Protein AF-A0A969WXJ8-F1 (afdb_monomer_lite)

Sequence (124 aa):
MSLCIISQIINKLLNKIIESKEKPIIMDNKKQEQLNAFRNHDLDQALTTNQGLKMSEDEFSLKAGDRGPTLMEDFHFREKITHFDHERIPERVVHARGSGAHGEFQVYKPMAEFTKAKFLQDPA

Radius of gyration: 25.54 Å; chains: 1; bounding box: 70×28×65 Å

Secondary structure (DSSP, 8-state):
-HHHHHHHHHHHHHHHHHHHHS-------HHHHHHHTT----TTPPPB-TT-PBPS-SSS--BSSTTSPBPTT-HHHHHHHHHHHT---PPPSS--S----------SS--TTT---GGGS---

Foldseek 3Di:
DPPVVVVVVVVVVVVVVVVVVPDDPPPDDPVVVVCVVVDDDCPPHADAQPVRHGDPDDPDADAPDPPHDGDPVRPRVVRVVVCVVPVDDDADPPCSDDDDDDDDDAAPAAPVVPDPPPRRGDRD

Structure (mmCIF, N/CA/C/O backbone):
data_AF-A0A969WXJ8-F1
#
_entry.id   AF-A0A969WXJ8-F1
#
loop_
_atom_site.group_PDB
_atom_site.id
_atom_site.type_symbol
_atom_site.label_atom_id
_atom_site.label_alt_id
_atom_site.label_comp_id
_atom_site.label_asym_id
_atom_site.label_entity_id
_atom_site.label_seq_id
_atom_site.pdbx_PDB_ins_code
_atom_site.Cartn_x
_atom_site.Cartn_y
_atom_site.Cartn_z
_atom_site.occupancy
_atom_site.B_iso_or_equiv
_atom_site.auth_seq_id
_atom_site.auth_comp_id
_atom_site.auth_asym_id
_atom_site.auth_atom_id
_atom_site.pdbx_PDB_model_num
ATOM 1 N N . MET A 1 1 ? 47.403 13.529 14.151 1.00 52.91 1 MET A N 1
ATOM 2 C CA . MET A 1 1 ? 46.395 12.702 14.858 1.00 52.91 1 MET A CA 1
ATOM 3 C C . MET A 1 1 ? 45.109 13.446 15.260 1.00 52.91 1 MET A C 1
ATOM 5 O O . MET A 1 1 ? 44.142 12.771 15.568 1.00 52.91 1 MET A O 1
ATOM 9 N N . SER A 1 2 ? 45.029 14.788 15.209 1.00 56.28 2 SER A N 1
ATOM 10 C CA . SER A 1 2 ? 43.856 15.532 15.729 1.00 56.28 2 SER A CA 1
ATOM 11 C C . SER A 1 2 ? 42.653 15.651 14.762 1.00 56.28 2 SER A C 1
ATOM 13 O O . SER A 1 2 ? 41.506 15.686 15.191 1.00 56.28 2 SER A O 1
ATOM 15 N N . LEU A 1 3 ? 42.879 15.648 13.442 1.00 53.81 3 LEU A N 1
ATOM 16 C CA . LEU A 1 3 ? 41.822 15.916 12.444 1.00 53.81 3 LEU A CA 1
ATOM 17 C C . LEU A 1 3 ? 40.865 14.733 12.184 1.00 53.81 3 LEU A C 1
ATOM 19 O O . LEU A 1 3 ? 39.692 14.946 11.889 1.00 53.81 3 LEU A O 1
ATOM 23 N N . CYS A 1 4 ? 41.329 13.488 12.338 1.00 57.88 4 CYS A N 1
ATOM 24 C CA . CYS A 1 4 ? 40.511 12.293 12.075 1.00 57.88 4 CYS A CA 1
ATOM 25 C C . CYS A 1 4 ? 39.422 12.094 13.145 1.00 57.88 4 CYS A C 1
ATOM 27 O O . CYS A 1 4 ? 38.293 11.726 12.837 1.00 57.88 4 CYS A O 1
ATOM 29 N N . ILE A 1 5 ? 39.750 12.418 14.400 1.00 71.62 5 ILE A N 1
ATOM 30 C CA . ILE A 1 5 ? 38.828 12.322 15.538 1.00 71.62 5 ILE A CA 1
ATOM 31 C C . ILE A 1 5 ? 37.700 13.353 15.391 1.00 71.62 5 ILE A C 1
ATOM 33 O O . ILE A 1 5 ? 36.534 13.025 15.588 1.00 71.62 5 ILE A O 1
ATOM 37 N N . ILE A 1 6 ? 38.029 14.581 14.973 1.00 73.12 6 ILE A N 1
ATOM 38 C CA . ILE A 1 6 ? 37.039 15.641 14.732 1.00 73.12 6 ILE A CA 1
ATOM 39 C C . ILE A 1 6 ? 36.099 15.251 13.579 1.00 73.12 6 ILE A C 1
ATOM 41 O O . ILE A 1 6 ? 34.886 15.377 13.719 1.00 73.12 6 ILE A O 1
ATOM 45 N N . SER A 1 7 ? 36.628 14.697 12.481 1.00 68.25 7 SER A N 1
ATOM 46 C CA . SER A 1 7 ? 35.813 14.200 11.360 1.00 68.25 7 SER A CA 1
ATOM 47 C C . SER A 1 7 ? 34.883 13.046 11.765 1.00 68.25 7 SER A C 1
ATOM 49 O O . SER A 1 7 ? 33.701 13.063 11.422 1.00 68.25 7 SER A O 1
ATOM 51 N N . GLN A 1 8 ? 35.367 12.084 12.559 1.00 70.81 8 GLN A N 1
ATOM 52 C CA . GLN A 1 8 ? 34.544 10.981 13.072 1.00 70.81 8 GLN A CA 1
ATOM 53 C C . GLN A 1 8 ? 33.429 11.469 14.004 1.00 70.81 8 GLN A C 1
ATOM 55 O O . GLN A 1 8 ? 32.309 10.967 13.928 1.00 70.81 8 GLN A O 1
ATOM 60 N N . ILE A 1 9 ? 33.707 12.456 14.860 1.00 78.06 9 ILE A N 1
ATOM 61 C CA . ILE A 1 9 ? 32.704 13.047 15.757 1.00 78.06 9 ILE A CA 1
ATOM 62 C C . ILE A 1 9 ? 31.645 13.812 14.956 1.00 78.06 9 ILE A C 1
ATOM 64 O O . ILE A 1 9 ? 30.457 13.653 15.231 1.00 78.06 9 ILE A O 1
ATOM 68 N N . ILE A 1 10 ? 32.051 14.585 13.944 1.00 77.44 10 ILE A N 1
ATOM 69 C CA . ILE A 1 10 ? 31.132 15.327 13.069 1.00 77.44 10 ILE A CA 1
ATOM 70 C C . ILE A 1 10 ? 30.228 14.365 12.290 1.00 77.44 10 ILE A C 1
ATOM 72 O O . ILE A 1 10 ? 29.013 14.538 12.313 1.00 77.44 10 ILE A O 1
ATOM 76 N N . ASN A 1 11 ? 30.783 13.306 11.691 1.00 70.31 11 ASN A N 1
ATOM 77 C CA . ASN A 1 11 ? 29.993 12.294 10.980 1.00 70.31 11 ASN A CA 1
ATOM 78 C C . ASN A 1 11 ? 29.041 11.541 11.920 1.00 70.31 11 ASN A C 1
ATOM 80 O O . ASN A 1 11 ? 27.887 11.298 11.579 1.00 70.31 11 ASN A O 1
ATOM 84 N N . LYS A 1 12 ? 29.484 11.223 13.143 1.00 74.56 12 LYS A N 1
ATOM 85 C CA . LYS A 1 12 ? 28.643 10.559 14.148 1.00 74.56 12 LYS A CA 1
ATOM 86 C C . LYS A 1 12 ? 27.509 11.462 14.645 1.00 74.56 12 LYS A C 1
ATOM 88 O O . LYS A 1 12 ? 26.415 10.970 14.908 1.00 74.56 12 LYS A O 1
ATOM 93 N N . LEU A 1 13 ? 27.751 12.770 14.758 1.00 74.25 13 LEU A N 1
ATOM 94 C CA . LEU A 1 13 ? 26.726 13.765 15.089 1.00 74.25 13 LEU A CA 1
ATOM 95 C C . LEU A 1 13 ? 25.741 13.969 13.933 1.00 74.25 13 LEU A C 1
ATOM 97 O O . LEU A 1 13 ? 24.540 13.992 14.179 1.00 74.25 13 LEU A O 1
ATOM 101 N N . LEU A 1 14 ? 26.227 14.053 12.692 1.00 70.56 14 LEU A N 1
ATOM 102 C CA . LEU A 1 14 ? 25.393 14.149 11.490 1.00 70.56 14 LEU A CA 1
ATOM 103 C C . LEU A 1 14 ? 24.463 12.939 11.352 1.00 70.56 14 LEU A C 1
ATOM 105 O O . LEU A 1 14 ? 23.257 13.127 11.218 1.00 70.56 14 LEU A O 1
ATOM 109 N N . ASN A 1 15 ? 24.986 11.719 11.503 1.00 66.44 15 ASN A N 1
ATOM 110 C CA . ASN A 1 15 ? 24.174 10.498 11.434 1.00 66.44 15 ASN A CA 1
ATOM 111 C C . ASN A 1 15 ? 23.122 10.437 12.551 1.00 66.44 15 ASN A C 1
ATOM 113 O O . ASN A 1 15 ? 21.976 10.077 12.304 1.00 66.44 15 ASN A O 1
ATOM 117 N N . LYS A 1 16 ? 23.472 10.871 13.769 1.00 68.12 16 LYS A N 1
ATOM 118 C CA . LYS A 1 16 ? 22.532 10.916 14.899 1.00 68.12 16 LYS A CA 1
ATOM 119 C C . LYS A 1 16 ? 21.417 11.953 14.702 1.00 68.12 16 LYS A C 1
ATOM 121 O O . LYS A 1 16 ? 20.296 11.747 15.163 1.00 68.12 16 LYS A O 1
ATOM 126 N N . ILE A 1 17 ? 21.714 13.065 14.024 1.00 62.06 17 ILE A N 1
ATOM 127 C CA . ILE A 1 17 ? 20.718 14.080 13.650 1.00 62.06 17 ILE A CA 1
ATOM 128 C C . ILE A 1 17 ? 19.773 13.526 12.574 1.00 62.06 17 ILE A C 1
ATOM 130 O O . ILE A 1 17 ? 18.563 13.723 12.690 1.00 62.06 17 ILE A O 1
ATOM 134 N N . ILE A 1 18 ? 20.297 12.797 11.583 1.00 59.59 18 ILE A N 1
ATOM 135 C CA . ILE A 1 18 ? 19.496 12.134 10.539 1.00 59.59 18 ILE A CA 1
ATOM 136 C C . ILE A 1 18 ? 18.544 11.098 11.166 1.00 59.59 18 ILE A C 1
ATOM 138 O O . ILE A 1 18 ? 17.335 11.208 10.976 1.00 59.59 18 ILE A O 1
ATOM 142 N N . GLU A 1 19 ? 19.037 10.211 12.041 1.00 56.88 19 GLU A N 1
ATOM 143 C CA . GLU A 1 19 ? 18.209 9.221 12.763 1.00 56.88 19 GLU A CA 1
ATOM 144 C C . GLU A 1 19 ? 17.090 9.848 13.617 1.00 56.88 19 GLU A C 1
ATOM 146 O O . GLU A 1 19 ? 16.055 9.227 13.859 1.00 56.88 19 GLU A O 1
ATOM 151 N N . SER A 1 20 ? 17.286 11.075 14.112 1.00 51.09 20 SER A N 1
ATOM 152 C CA . SER A 1 20 ? 16.296 11.754 14.961 1.00 51.09 20 SER A CA 1
ATOM 153 C C . SER A 1 20 ? 15.164 12.438 14.190 1.00 51.09 20 SER A C 1
ATOM 155 O O . SER A 1 20 ? 14.106 12.671 14.773 1.00 51.09 20 SER A O 1
ATOM 157 N N . LYS A 1 21 ? 15.359 12.751 12.901 1.00 50.16 21 LYS A N 1
ATOM 158 C CA . LYS A 1 21 ? 14.346 13.425 12.069 1.00 50.16 21 LYS A CA 1
ATOM 159 C C . LYS A 1 21 ? 13.340 12.466 11.426 1.00 50.16 21 LYS A C 1
ATOM 161 O O . LYS A 1 21 ? 12.279 12.919 11.013 1.00 50.16 21 LYS A O 1
ATOM 166 N N . GLU A 1 22 ? 13.639 11.169 11.396 1.00 51.38 22 GLU A N 1
ATOM 167 C CA . GLU A 1 22 ? 12.819 10.139 10.743 1.00 51.38 22 GLU A CA 1
ATOM 168 C C . GLU A 1 22 ? 12.188 9.129 11.703 1.00 51.38 22 GLU A C 1
ATOM 170 O O . GLU A 1 22 ? 11.724 8.086 11.260 1.00 51.38 22 GLU A O 1
ATOM 175 N N . LYS A 1 23 ? 12.127 9.383 13.015 1.00 41.41 23 LYS A N 1
ATOM 176 C CA . LYS A 1 23 ? 11.292 8.536 13.879 1.00 41.41 23 LYS A CA 1
ATOM 177 C C . LYS A 1 23 ? 9.831 8.950 13.711 1.00 41.41 23 LYS A C 1
ATOM 179 O O .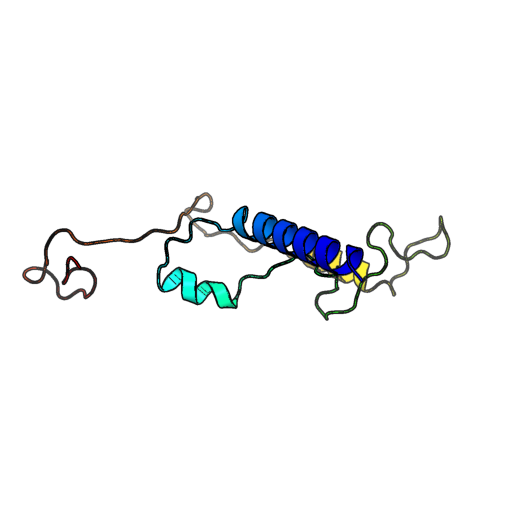 LYS A 1 23 ? 9.445 9.966 14.297 1.00 41.41 23 LYS A O 1
ATOM 184 N N . PRO A 1 24 ? 8.995 8.211 12.948 1.00 46.34 24 PRO A N 1
ATOM 185 C CA . PRO A 1 24 ? 7.563 8.423 13.031 1.00 46.34 24 PRO A CA 1
ATOM 186 C C . PRO A 1 24 ? 7.139 8.212 14.484 1.00 46.34 24 PRO A C 1
ATOM 188 O O . PRO A 1 24 ? 7.716 7.396 15.205 1.00 46.34 24 PRO A O 1
ATOM 191 N N . ILE A 1 25 ? 6.132 8.960 14.921 1.00 47.94 25 ILE A N 1
ATOM 192 C CA . ILE A 1 25 ? 5.469 8.737 16.204 1.00 47.94 25 ILE A CA 1
ATOM 193 C C . ILE A 1 25 ? 4.748 7.390 16.073 1.00 47.94 25 ILE A C 1
ATOM 195 O O . ILE A 1 25 ? 3.605 7.324 15.627 1.00 47.94 25 ILE A O 1
ATOM 199 N N . ILE A 1 26 ? 5.449 6.292 16.352 1.00 57.72 26 ILE A N 1
ATOM 200 C CA . ILE A 1 26 ? 4.847 4.965 16.393 1.00 57.72 26 ILE A CA 1
ATOM 201 C C . ILE A 1 26 ? 4.065 4.927 17.702 1.00 57.72 26 ILE A C 1
ATOM 203 O O . ILE A 1 26 ? 4.640 4.892 18.786 1.00 57.72 26 ILE A O 1
ATOM 207 N N . MET A 1 27 ? 2.739 5.003 17.608 1.00 55.56 27 MET A N 1
ATOM 208 C CA . MET A 1 27 ? 1.888 4.477 18.669 1.00 55.56 27 MET A CA 1
ATOM 209 C C . MET A 1 27 ? 2.155 2.969 18.714 1.00 55.56 27 MET A C 1
ATOM 211 O O . MET A 1 27 ? 1.719 2.234 17.824 1.00 55.56 27 MET A O 1
ATOM 215 N N . ASP A 1 28 ? 2.964 2.542 19.684 1.00 69.62 28 ASP A N 1
ATOM 216 C CA . ASP A 1 28 ? 3.378 1.151 19.854 1.00 69.62 28 ASP A CA 1
ATOM 217 C C . ASP A 1 28 ? 2.176 0.299 20.280 1.00 69.62 28 ASP A C 1
ATOM 219 O O . ASP A 1 28 ? 1.849 0.161 21.455 1.00 69.62 28 ASP A O 1
ATOM 223 N N . ASN A 1 29 ? 1.503 -0.267 19.281 1.00 80.88 29 ASN A N 1
ATOM 224 C CA . ASN A 1 29 ? 0.497 -1.309 19.441 1.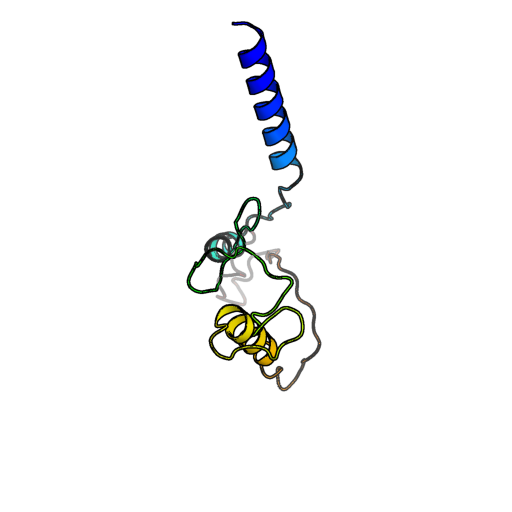00 80.88 29 ASN A CA 1
ATOM 225 C C . ASN A 1 29 ? 1.122 -2.656 19.050 1.00 80.88 29 ASN A C 1
ATOM 227 O O . ASN A 1 29 ? 1.849 -2.734 18.056 1.00 80.88 29 ASN A O 1
ATOM 231 N N . LYS A 1 30 ? 0.727 -3.749 19.713 1.00 86.94 30 LYS A N 1
ATOM 232 C CA . LYS A 1 30 ? 1.059 -5.140 19.333 1.00 86.94 30 LYS A CA 1
ATOM 233 C C . LYS A 1 30 ? 0.856 -5.421 17.842 1.00 86.94 30 LYS A C 1
ATOM 235 O O . LYS A 1 30 ? 1.589 -6.205 17.240 1.00 86.94 30 LYS A O 1
ATOM 240 N N . LYS A 1 31 ? -0.143 -4.786 17.212 1.00 88.31 31 LYS A N 1
ATOM 241 C CA . LYS A 1 31 ? -0.355 -4.935 15.765 1.00 88.31 31 LYS A CA 1
ATOM 242 C C . LYS A 1 31 ? 0.733 -4.252 14.929 1.00 88.31 31 LYS A C 1
ATOM 244 O O . LYS A 1 31 ? 1.109 -4.798 13.895 1.00 88.31 31 LYS A O 1
ATOM 249 N N . GLN A 1 32 ? 1.218 -3.086 15.350 1.00 87.94 32 GLN A N 1
ATOM 250 C CA . GLN A 1 32 ? 2.308 -2.387 14.665 1.00 87.94 32 GLN A CA 1
ATOM 251 C C . GLN A 1 32 ? 3.620 -3.163 14.799 1.00 87.94 32 GLN A C 1
ATOM 253 O O . GLN A 1 32 ? 4.314 -3.342 13.803 1.00 87.94 32 GLN A O 1
ATOM 258 N N . GLU A 1 33 ? 3.894 -3.728 15.978 1.00 87.56 33 GLU A N 1
ATOM 259 C CA . GLU A 1 33 ? 5.044 -4.615 16.199 1.00 87.56 33 GLU A CA 1
ATOM 260 C C . GLU A 1 33 ? 5.040 -5.811 15.240 1.00 87.56 33 GLU A C 1
ATOM 262 O O . GLU A 1 33 ? 6.053 -6.109 14.611 1.00 87.56 33 GLU A O 1
ATOM 267 N N . GLN A 1 34 ? 3.882 -6.454 15.052 1.00 89.88 34 GLN A N 1
ATOM 268 C CA . GLN A 1 34 ? 3.744 -7.557 14.098 1.00 89.88 34 GLN A CA 1
ATOM 269 C C . GLN A 1 34 ? 4.065 -7.130 12.654 1.00 89.88 34 GLN A C 1
ATOM 271 O O . GLN A 1 34 ? 4.611 -7.917 11.882 1.00 89.88 34 GLN A O 1
ATOM 276 N N . LEU A 1 35 ? 3.703 -5.905 12.266 1.00 89.12 35 LEU A N 1
ATOM 277 C CA . LEU A 1 35 ? 3.916 -5.400 10.908 1.00 89.12 35 LEU A CA 1
ATOM 278 C C . LEU A 1 35 ? 5.376 -5.038 10.634 1.00 89.12 35 LEU A C 1
ATOM 280 O O . LEU A 1 35 ? 5.780 -5.057 9.474 1.00 89.12 35 LEU A O 1
ATOM 284 N N . ASN A 1 36 ? 6.170 -4.751 11.669 1.00 87.88 36 ASN A N 1
ATOM 285 C CA . ASN A 1 36 ? 7.574 -4.370 11.508 1.00 87.88 36 ASN A CA 1
ATOM 286 C C . ASN A 1 36 ? 8.399 -5.439 10.774 1.00 87.88 36 ASN A C 1
ATOM 288 O O . ASN A 1 36 ? 9.314 -5.085 10.043 1.00 87.88 36 ASN A O 1
ATOM 292 N N . ALA A 1 37 ? 8.035 -6.722 10.884 1.00 89.62 37 ALA A N 1
ATOM 293 C CA . ALA A 1 37 ? 8.698 -7.811 10.160 1.00 89.62 37 ALA A CA 1
ATOM 294 C C . ALA A 1 37 ? 8.537 -7.746 8.626 1.00 89.62 37 ALA A C 1
ATOM 296 O O . ALA A 1 37 ? 9.286 -8.401 7.910 1.00 89.62 37 ALA A O 1
ATOM 297 N N . PHE A 1 38 ? 7.562 -6.982 8.125 1.00 91.38 38 PHE A N 1
ATOM 298 C CA . PHE A 1 38 ? 7.245 -6.860 6.697 1.00 91.38 38 PHE A CA 1
ATOM 299 C C . PHE A 1 38 ? 7.507 -5.453 6.147 1.00 91.38 38 PHE A C 1
ATOM 301 O O . PHE A 1 38 ? 7.157 -5.163 5.004 1.00 91.38 38 PHE A O 1
ATOM 308 N N . ARG A 1 39 ? 8.068 -4.554 6.962 1.00 88.44 39 ARG A N 1
ATOM 309 C CA . ARG A 1 39 ? 8.455 -3.217 6.513 1.00 88.44 39 ARG A CA 1
ATOM 310 C C . ARG A 1 39 ? 9.825 -3.299 5.854 1.00 88.44 39 ARG A C 1
ATOM 312 O O . ARG A 1 39 ? 10.777 -3.762 6.473 1.00 88.44 39 ARG A O 1
ATOM 319 N N . ASN A 1 40 ? 9.912 -2.811 4.623 1.00 88.00 40 ASN A N 1
ATOM 320 C CA . ASN A 1 40 ? 11.182 -2.632 3.931 1.00 88.00 40 ASN A CA 1
ATOM 321 C C . ASN A 1 40 ? 11.691 -1.205 4.172 1.00 88.00 40 ASN A C 1
ATOM 323 O O . ASN A 1 40 ? 10.900 -0.262 4.237 1.00 88.00 40 ASN A O 1
ATOM 327 N N . HIS A 1 41 ? 13.004 -1.066 4.347 1.00 86.25 41 HIS A N 1
ATOM 328 C CA . HIS A 1 41 ? 13.687 0.212 4.514 1.00 86.25 41 HIS A CA 1
ATO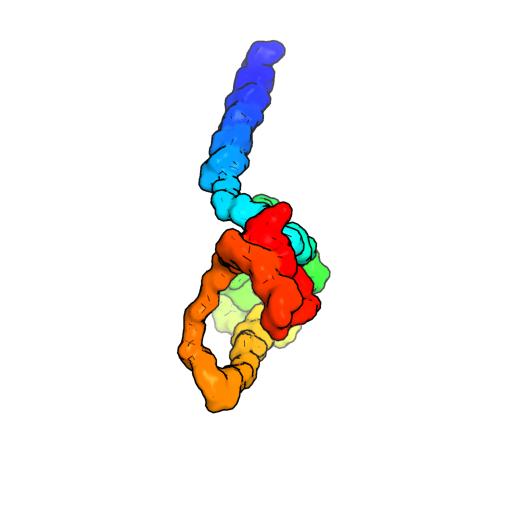M 329 C C . HIS A 1 41 ? 14.658 0.401 3.351 1.00 86.25 41 HIS A C 1
ATOM 331 O O . HIS A 1 41 ? 15.633 -0.338 3.241 1.00 86.25 41 HIS A O 1
ATOM 337 N N . ASP A 1 42 ? 14.396 1.401 2.514 1.00 87.00 42 ASP A N 1
ATOM 338 C CA . ASP A 1 42 ? 15.117 1.577 1.246 1.00 87.00 42 ASP A CA 1
ATOM 339 C C . ASP A 1 42 ? 16.288 2.572 1.344 1.00 87.00 42 ASP A C 1
ATOM 341 O O . ASP A 1 42 ? 17.036 2.764 0.386 1.00 87.00 42 ASP A O 1
ATOM 345 N N . LEU A 1 43 ? 16.479 3.205 2.507 1.00 87.44 43 LEU A N 1
ATOM 346 C CA . LEU A 1 43 ? 17.577 4.145 2.743 1.00 87.44 43 LEU A CA 1
ATOM 347 C C . LEU A 1 43 ? 18.930 3.430 2.622 1.00 87.44 43 LEU A C 1
ATOM 349 O O . LEU A 1 43 ? 19.149 2.373 3.218 1.00 87.44 43 LEU A O 1
ATOM 353 N N . ASP A 1 44 ? 19.826 4.018 1.829 1.00 86.88 44 ASP A N 1
ATOM 354 C CA . ASP A 1 44 ? 21.162 3.496 1.510 1.00 86.88 44 ASP A CA 1
ATOM 355 C C . ASP A 1 44 ? 21.181 2.086 0.878 1.00 86.88 44 ASP A C 1
ATOM 357 O O . ASP A 1 44 ? 22.221 1.419 0.861 1.00 86.88 44 ASP A O 1
ATOM 361 N N . GLN A 1 45 ? 20.054 1.622 0.325 1.00 87.75 45 GLN A N 1
ATOM 362 C CA . GLN A 1 45 ? 19.985 0.363 -0.416 1.00 87.75 45 GLN A CA 1
ATOM 363 C C . GLN A 1 45 ? 20.238 0.575 -1.912 1.00 87.75 45 GLN A C 1
ATOM 365 O O . GLN A 1 45 ? 19.853 1.580 -2.507 1.00 87.75 45 GLN A O 1
ATOM 370 N N . ALA A 1 46 ? 20.897 -0.401 -2.539 1.00 88.75 46 ALA A N 1
ATOM 371 C CA . ALA A 1 46 ? 21.074 -0.408 -3.986 1.00 88.75 46 ALA A CA 1
ATOM 372 C C . ALA A 1 46 ? 19.768 -0.817 -4.680 1.00 88.75 46 ALA A C 1
ATOM 374 O O . ALA A 1 46 ? 19.072 -1.717 -4.208 1.00 88.75 46 ALA A O 1
ATOM 375 N N . LEU A 1 47 ? 19.484 -0.226 -5.843 1.00 89.94 47 LEU A N 1
ATOM 376 C CA . LEU A 1 47 ? 18.399 -0.697 -6.697 1.00 89.94 47 LEU A CA 1
ATOM 377 C C . LEU A 1 47 ? 18.705 -2.128 -7.160 1.00 89.94 47 LEU A C 1
ATOM 379 O O . LEU A 1 47 ? 19.783 -2.416 -7.693 1.00 89.94 47 LEU A O 1
ATOM 383 N N . THR A 1 48 ? 17.757 -3.031 -6.931 1.00 91.44 48 THR A N 1
ATOM 384 C CA . THR A 1 48 ? 17.877 -4.449 -7.275 1.00 91.44 48 THR A CA 1
ATOM 385 C C . THR A 1 48 ? 16.620 -4.942 -7.985 1.00 91.44 48 THR A C 1
ATOM 387 O O . THR A 1 48 ? 15.552 -4.346 -7.868 1.00 91.44 48 THR A O 1
ATOM 390 N N . THR A 1 49 ? 16.766 -6.028 -8.739 1.00 91.25 49 THR A N 1
ATOM 391 C CA . THR A 1 49 ? 15.642 -6.840 -9.241 1.00 91.25 49 THR A CA 1
ATOM 392 C C . THR A 1 49 ? 14.976 -7.606 -8.095 1.00 91.25 49 THR A C 1
ATOM 394 O O . THR A 1 49 ? 15.560 -7.723 -7.013 1.00 91.25 49 THR A O 1
ATOM 397 N N . ASN A 1 50 ? 13.800 -8.211 -8.311 1.00 90.06 50 ASN A N 1
ATOM 398 C CA . ASN A 1 50 ? 13.138 -8.954 -7.227 1.00 90.06 50 ASN A CA 1
ATOM 399 C C . ASN A 1 50 ? 13.924 -10.209 -6.804 1.00 90.06 50 ASN A C 1
ATOM 401 O O . ASN A 1 50 ? 13.707 -10.734 -5.713 1.00 90.06 50 ASN A O 1
ATOM 405 N N . GLN A 1 51 ? 14.855 -10.690 -7.635 1.00 91.69 51 GLN A N 1
ATOM 406 C CA . GLN A 1 51 ? 15.773 -11.784 -7.297 1.00 91.69 51 GLN A CA 1
ATOM 407 C C . GLN A 1 51 ? 17.068 -11.291 -6.624 1.00 91.69 51 GLN A C 1
ATOM 409 O O . GLN A 1 51 ? 17.953 -12.096 -6.336 1.00 91.69 51 GLN A O 1
ATOM 414 N N . GLY A 1 52 ? 17.200 -9.986 -6.362 1.00 88.81 52 GLY A N 1
ATOM 415 C CA . GLY A 1 52 ? 18.338 -9.398 -5.654 1.00 88.81 52 GLY A CA 1
ATOM 416 C C . GLY A 1 52 ? 19.563 -9.106 -6.527 1.00 88.81 52 GLY A C 1
ATOM 417 O O . GLY A 1 52 ? 20.642 -8.841 -5.993 1.00 88.81 52 GLY A O 1
ATOM 418 N N . LEU A 1 53 ? 19.441 -9.139 -7.861 1.00 88.88 53 LEU A N 1
ATOM 419 C CA . LEU A 1 53 ? 20.530 -8.714 -8.748 1.00 88.88 53 LEU A CA 1
ATOM 420 C C . LEU A 1 53 ? 20.644 -7.192 -8.719 1.00 88.88 53 LEU A C 1
ATOM 422 O O . LEU A 1 53 ? 19.657 -6.496 -8.951 1.00 88.88 53 LEU A O 1
ATOM 426 N N . LYS A 1 54 ? 21.853 -6.688 -8.458 1.00 88.62 54 LYS A N 1
ATOM 427 C CA . LYS A 1 54 ? 22.152 -5.251 -8.465 1.00 88.62 54 LYS A CA 1
ATOM 428 C C . LYS A 1 54 ? 22.006 -4.671 -9.864 1.00 88.62 54 LYS A C 1
ATOM 430 O O . LYS A 1 54 ? 22.496 -5.250 -10.831 1.00 88.62 54 LYS A O 1
ATOM 435 N N . MET A 1 55 ? 21.383 -3.503 -9.934 1.00 85.25 55 MET A N 1
ATOM 436 C CA . MET A 1 55 ? 21.145 -2.787 -11.178 1.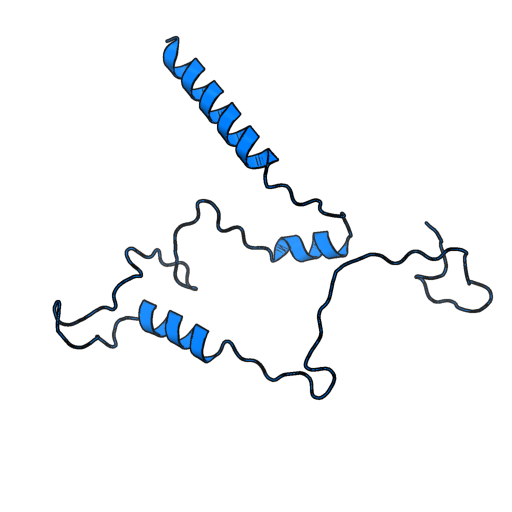00 85.25 55 MET A CA 1
ATOM 437 C C . MET A 1 55 ? 22.196 -1.705 -11.368 1.00 85.25 55 MET A C 1
ATOM 439 O O . MET A 1 55 ? 22.508 -0.960 -10.440 1.00 85.25 55 MET A O 1
ATOM 443 N N . SER A 1 56 ? 22.760 -1.638 -12.571 1.00 83.00 56 SER A N 1
ATOM 444 C CA . SER A 1 56 ? 23.716 -0.590 -12.940 1.00 83.00 56 SER A CA 1
ATOM 445 C C . SER A 1 56 ? 23.018 0.650 -13.495 1.00 83.00 56 SER A C 1
ATOM 447 O O . SER A 1 56 ? 23.466 1.756 -13.221 1.00 83.00 56 SER A O 1
ATOM 449 N N . GLU A 1 57 ? 21.925 0.471 -14.241 1.00 82.88 57 GLU A N 1
ATOM 450 C CA . GLU A 1 57 ? 21.192 1.549 -14.907 1.00 82.88 57 GLU A CA 1
ATOM 451 C C . GLU A 1 57 ? 19.712 1.165 -15.075 1.00 82.88 57 GLU A C 1
ATOM 453 O O . GLU A 1 57 ? 19.408 0.007 -15.359 1.00 82.88 57 GLU A O 1
ATOM 458 N N . ASP A 1 58 ? 18.800 2.120 -14.865 1.00 86.88 58 ASP A N 1
ATOM 459 C CA . ASP A 1 58 ? 17.336 1.915 -14.930 1.00 86.88 58 ASP A CA 1
ATOM 460 C C . ASP A 1 58 ? 16.637 2.858 -15.931 1.00 86.88 58 ASP A C 1
ATOM 462 O O . ASP A 1 58 ? 15.434 2.752 -16.169 1.00 86.88 58 ASP A O 1
ATOM 466 N N . GLU A 1 59 ? 17.381 3.788 -16.538 1.00 86.56 59 GLU A N 1
ATOM 467 C CA . GLU A 1 59 ? 16.824 4.794 -17.452 1.00 86.56 59 GLU A CA 1
ATOM 468 C C . GLU A 1 59 ? 16.616 4.256 -18.874 1.00 86.56 59 GLU A C 1
ATOM 470 O O . GLU A 1 59 ? 15.726 4.714 -19.595 1.00 86.56 59 GLU A O 1
ATOM 475 N N . PHE A 1 60 ? 17.413 3.266 -19.286 1.00 86.12 60 PHE A N 1
ATOM 476 C CA . PHE A 1 60 ? 17.427 2.767 -20.657 1.00 86.12 60 PHE A CA 1
ATOM 477 C C . PHE A 1 60 ? 17.191 1.263 -20.726 1.00 86.12 60 PHE A C 1
ATOM 479 O O . PHE A 1 60 ? 17.794 0.482 -19.998 1.00 86.12 60 PHE A O 1
ATOM 486 N N . SER A 1 61 ? 16.359 0.853 -21.684 1.00 87.12 61 SER A N 1
ATOM 487 C CA . SER A 1 61 ? 16.250 -0.547 -22.090 1.00 87.12 61 SER A CA 1
ATOM 488 C C . SER A 1 61 ? 17.457 -0.983 -22.921 1.00 87.12 61 SER A C 1
ATOM 490 O O . SER A 1 61 ? 18.038 -0.180 -23.674 1.00 87.12 61 SER A O 1
ATOM 492 N N . LEU A 1 62 ? 17.790 -2.271 -22.839 1.00 89.94 62 LEU A N 1
ATOM 493 C CA . LEU A 1 62 ? 18.834 -2.891 -23.645 1.00 89.94 62 LEU A CA 1
ATOM 494 C C . LEU A 1 62 ? 18.404 -2.943 -25.119 1.00 89.94 62 LEU A C 1
ATOM 496 O O . LEU A 1 62 ? 17.374 -3.520 -25.474 1.00 89.94 62 LEU A O 1
ATOM 500 N N . LYS A 1 63 ? 19.201 -2.327 -25.995 1.00 91.25 63 LYS A N 1
ATOM 501 C CA . LYS A 1 63 ? 18.921 -2.191 -27.432 1.00 91.25 63 LYS A CA 1
ATOM 502 C C . LYS A 1 63 ? 20.083 -2.706 -28.276 1.00 91.25 63 LYS A C 1
ATOM 504 O O . LYS A 1 63 ? 21.237 -2.644 -27.855 1.00 91.25 63 LYS A O 1
ATOM 509 N N . ALA A 1 64 ? 19.792 -3.143 -29.502 1.00 90.19 64 ALA A N 1
ATOM 510 C CA . ALA A 1 64 ? 20.802 -3.477 -30.510 1.00 90.19 64 ALA A CA 1
ATOM 511 C C . ALA A 1 64 ? 21.436 -2.201 -31.116 1.00 90.19 64 ALA A C 1
ATOM 513 O O . ALA A 1 64 ? 21.190 -1.858 -32.274 1.00 90.19 64 ALA A O 1
ATOM 514 N N . GLY A 1 65 ? 22.222 -1.479 -30.310 1.00 89.31 65 GLY A N 1
ATOM 515 C CA . GLY A 1 65 ? 22.783 -0.156 -30.617 1.00 89.31 65 GLY A CA 1
ATOM 516 C C . GLY A 1 65 ? 21.898 1.005 -30.139 1.00 89.31 65 GLY A C 1
ATOM 517 O O . GLY A 1 65 ? 20.724 0.813 -29.824 1.00 89.31 65 GLY A O 1
ATOM 518 N N . ASP A 1 66 ? 22.442 2.227 -30.113 1.00 84.69 66 ASP A N 1
ATOM 519 C CA . ASP A 1 66 ? 21.801 3.404 -29.487 1.00 84.69 66 ASP A CA 1
ATOM 520 C C . ASP A 1 66 ? 20.390 3.711 -30.013 1.00 84.69 66 ASP A C 1
ATOM 522 O O . ASP A 1 66 ? 19.511 4.136 -29.262 1.00 84.69 66 ASP A O 1
ATOM 526 N N . ARG A 1 67 ? 20.150 3.468 -31.307 1.00 90.44 67 ARG A N 1
ATOM 527 C CA . ARG A 1 67 ? 18.844 3.651 -31.973 1.00 90.44 67 ARG A CA 1
ATOM 528 C C . ARG A 1 67 ? 18.279 2.344 -32.543 1.00 90.44 67 ARG A C 1
ATOM 530 O O . ARG A 1 67 ? 17.480 2.380 -33.476 1.00 90.44 67 ARG A O 1
ATOM 537 N N . GLY A 1 68 ? 18.729 1.204 -32.023 1.00 91.31 68 GLY A N 1
ATOM 538 C CA . GLY A 1 68 ? 18.258 -0.118 -32.429 1.00 91.31 68 GLY A CA 1
ATOM 539 C C . GLY A 1 68 ? 16.984 -0.567 -31.703 1.00 91.31 68 GLY A C 1
ATOM 540 O O . GLY A 1 68 ? 16.533 0.094 -30.765 1.00 91.31 68 GLY A O 1
ATOM 541 N N . PRO A 1 69 ? 16.394 -1.703 -32.114 1.00 92.62 69 PRO A N 1
ATOM 542 C CA . PRO A 1 69 ? 15.275 -2.319 -31.404 1.00 92.62 69 PRO A CA 1
ATOM 543 C C . PRO A 1 69 ? 15.688 -2.820 -30.011 1.00 92.62 69 PRO A C 1
ATOM 545 O O . PRO A 1 69 ? 16.843 -3.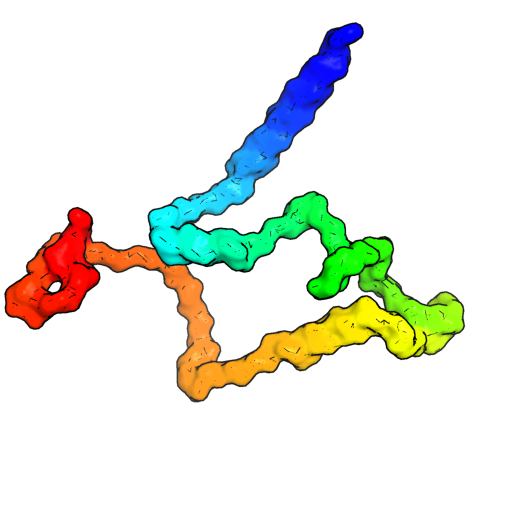197 -29.796 1.00 92.62 69 PRO A O 1
ATOM 548 N N . THR A 1 70 ? 14.732 -2.859 -29.077 1.00 91.44 70 THR A N 1
ATOM 549 C CA . THR A 1 70 ? 14.914 -3.452 -27.741 1.00 91.44 70 THR A CA 1
ATOM 550 C C . THR A 1 70 ? 15.044 -4.970 -27.835 1.00 91.44 70 THR A C 1
ATOM 552 O O . THR A 1 70 ? 14.321 -5.619 -28.593 1.00 91.44 70 THR A O 1
ATOM 555 N N . LEU A 1 71 ? 15.970 -5.532 -27.061 1.00 91.81 71 LEU A N 1
ATOM 556 C CA . LEU A 1 71 ? 16.229 -6.966 -27.032 1.00 91.81 71 LEU A CA 1
ATOM 557 C C . LEU A 1 71 ? 15.331 -7.673 -26.010 1.00 91.81 71 LEU A C 1
ATOM 559 O O . LEU A 1 71 ? 15.134 -7.199 -24.897 1.00 91.81 71 LEU A O 1
ATOM 563 N N . MET A 1 72 ? 14.831 -8.858 -26.370 1.00 91.12 72 MET A N 1
ATOM 564 C CA . MET A 1 72 ? 13.999 -9.683 -25.476 1.00 91.12 72 MET A CA 1
ATOM 565 C C . MET A 1 72 ? 14.787 -10.331 -24.330 1.00 91.12 72 MET A C 1
ATOM 567 O O . MET A 1 72 ? 14.197 -10.798 -23.355 1.00 91.12 72 MET A O 1
ATOM 571 N N . GLU A 1 73 ? 16.115 -10.372 -24.433 1.00 91.31 73 GLU A N 1
ATOM 572 C CA . GLU A 1 73 ? 16.988 -10.879 -23.372 1.00 91.31 73 GLU A CA 1
ATOM 573 C C . GLU A 1 73 ? 17.054 -9.945 -22.156 1.00 91.31 73 GLU A C 1
ATOM 575 O O . GLU A 1 73 ? 17.465 -10.385 -21.084 1.00 91.31 73 GLU A O 1
ATOM 580 N N . ASP A 1 74 ? 16.574 -8.704 -22.290 1.00 89.25 74 ASP A N 1
ATOM 581 C CA . ASP A 1 74 ? 16.441 -7.760 -21.185 1.00 89.25 74 ASP A CA 1
ATOM 582 C C . ASP A 1 74 ? 15.417 -8.281 -20.165 1.00 89.25 74 ASP A C 1
ATOM 584 O O . ASP A 1 74 ? 14.198 -8.164 -20.331 1.00 89.25 74 ASP A O 1
ATOM 588 N N . PHE A 1 75 ? 15.908 -8.959 -19.130 1.00 89.69 75 PHE A N 1
ATOM 589 C CA . PHE A 1 75 ? 15.068 -9.514 -18.074 1.00 89.69 75 PHE A CA 1
ATOM 590 C C . PHE A 1 75 ? 14.635 -8.453 -17.065 1.00 89.69 75 PHE A C 1
ATOM 592 O O . PHE A 1 75 ? 13.526 -8.561 -16.551 1.00 89.69 75 PHE A O 1
ATOM 599 N N . HIS A 1 76 ? 15.449 -7.417 -16.843 1.00 88.69 76 HIS A N 1
ATOM 600 C CA . HIS A 1 76 ? 15.116 -6.311 -15.944 1.00 88.69 76 HIS A CA 1
ATOM 601 C C . HIS A 1 76 ? 13.905 -5.535 -16.455 1.00 88.69 76 HIS A C 1
ATOM 603 O O . HIS A 1 76 ? 12.901 -5.389 -15.755 1.00 88.69 76 HIS A O 1
ATOM 609 N N . PHE A 1 77 ? 13.958 -5.114 -17.722 1.00 90.12 77 PHE A N 1
ATOM 610 C CA . PHE A 1 77 ? 12.854 -4.391 -18.342 1.00 90.12 77 PHE A CA 1
ATOM 611 C C . PHE A 1 77 ? 11.556 -5.207 -18.300 1.00 90.12 77 PHE A C 1
ATOM 613 O O . PHE A 1 77 ? 10.506 -4.699 -17.903 1.00 90.12 77 PHE A O 1
ATOM 620 N N . ARG A 1 78 ? 11.627 -6.496 -18.657 1.00 91.25 78 ARG A N 1
ATOM 621 C CA . ARG A 1 78 ? 10.453 -7.379 -18.644 1.00 91.25 78 ARG A CA 1
ATOM 622 C C . ARG A 1 78 ? 9.881 -7.553 -17.250 1.00 91.25 78 ARG A C 1
ATOM 624 O O . ARG A 1 78 ? 8.665 -7.512 -17.098 1.00 91.25 78 ARG A O 1
ATOM 631 N N . GLU A 1 79 ? 10.727 -7.757 -16.250 1.00 92.88 79 GLU A N 1
ATOM 632 C CA . GLU A 1 79 ? 10.286 -7.938 -14.873 1.00 92.88 79 GLU A CA 1
ATOM 633 C C . GLU A 1 79 ? 9.560 -6.695 -14.345 1.00 92.88 79 GLU A C 1
ATOM 635 O O . GLU A 1 79 ? 8.452 -6.810 -13.817 1.00 92.88 79 GLU A O 1
ATOM 640 N N . LYS A 1 80 ? 10.133 -5.507 -14.565 1.00 92.12 80 LYS A N 1
ATOM 641 C CA . LYS A 1 80 ? 9.550 -4.231 -14.137 1.00 92.12 80 LYS A CA 1
ATOM 642 C C . LYS A 1 80 ? 8.184 -3.974 -14.778 1.00 92.12 80 LYS A C 1
ATOM 644 O O . LYS A 1 80 ? 7.229 -3.649 -14.074 1.00 92.12 80 LYS A O 1
ATOM 649 N N . ILE A 1 81 ? 8.074 -4.164 -16.096 1.00 93.44 81 ILE A N 1
ATOM 650 C CA . ILE A 1 81 ? 6.806 -3.985 -16.820 1.00 93.44 81 ILE A CA 1
ATOM 651 C C . ILE A 1 81 ? 5.786 -5.050 -16.415 1.00 93.44 81 ILE A C 1
ATOM 653 O O . ILE A 1 81 ? 4.633 -4.722 -16.163 1.00 93.44 81 ILE A O 1
ATOM 657 N N . THR A 1 82 ? 6.208 -6.307 -16.253 1.00 94.31 82 THR A N 1
ATOM 658 C CA . THR A 1 82 ? 5.300 -7.381 -15.821 1.00 94.31 82 THR A CA 1
ATOM 659 C C . THR A 1 82 ? 4.726 -7.094 -14.437 1.00 94.31 82 THR A C 1
ATOM 661 O O . THR A 1 82 ? 3.543 -7.340 -14.209 1.00 94.31 82 THR A O 1
ATOM 664 N N . HIS A 1 83 ? 5.532 -6.568 -13.511 1.00 94.38 83 HIS A N 1
ATOM 665 C CA . HIS A 1 83 ? 5.036 -6.205 -12.188 1.00 94.38 83 HIS A CA 1
ATOM 666 C C . HIS A 1 83 ? 4.026 -5.049 -12.253 1.00 94.38 83 HIS A C 1
ATOM 668 O O . HIS A 1 83 ? 2.981 -5.123 -11.610 1.00 94.38 83 HIS A O 1
ATOM 674 N N . PHE A 1 84 ? 4.298 -4.039 -13.083 1.00 95.06 84 PHE A N 1
ATOM 675 C CA . PHE A 1 84 ? 3.392 -2.913 -13.320 1.00 95.06 84 PHE A CA 1
ATOM 676 C C . PHE A 1 84 ? 2.052 -3.349 -13.934 1.00 95.06 84 PHE A C 1
ATOM 678 O O . PHE A 1 84 ? 0.988 -2.978 -13.438 1.00 95.06 84 PHE A O 1
ATOM 685 N N . ASP A 1 85 ? 2.086 -4.198 -14.964 1.00 95.38 85 ASP A N 1
ATOM 686 C CA . ASP A 1 85 ? 0.883 -4.680 -15.652 1.00 95.38 85 ASP A CA 1
ATOM 687 C C . ASP A 1 85 ? -0.056 -5.467 -14.716 1.00 95.38 85 ASP A C 1
ATOM 689 O O . ASP A 1 85 ? -1.274 -5.470 -14.908 1.00 95.38 85 ASP A O 1
ATOM 693 N N . HIS A 1 86 ? 0.496 -6.100 -13.674 1.00 95.62 86 HIS A N 1
ATOM 694 C CA . HIS A 1 86 ? -0.241 -6.927 -12.712 1.00 95.62 86 HIS A CA 1
ATOM 695 C C . HIS A 1 86 ? -0.436 -6.263 -11.338 1.00 95.62 86 HIS A C 1
ATOM 697 O O . HIS A 1 86 ? -0.768 -6.945 -10.367 1.00 95.62 86 HIS A O 1
ATOM 703 N N . GLU A 1 87 ? -0.276 -4.942 -11.227 1.00 94.75 87 GLU A N 1
ATOM 704 C CA . GLU A 1 87 ? -0.481 -4.226 -9.958 1.00 94.75 87 GLU A CA 1
ATOM 705 C C . GLU A 1 87 ? -1.963 -4.211 -9.529 1.00 94.75 87 GLU A C 1
ATOM 707 O O . GLU A 1 87 ? -2.306 -4.152 -8.345 1.00 94.75 87 GLU A O 1
ATOM 712 N N . ARG A 1 88 ? -2.884 -4.269 -10.499 1.00 94.12 88 ARG A N 1
ATOM 713 C CA . ARG A 1 88 ? -4.326 -4.211 -10.238 1.00 94.12 88 ARG A CA 1
ATOM 714 C C . ARG A 1 88 ? -4.862 -5.567 -9.776 1.00 94.12 88 ARG A C 1
ATOM 716 O O . ARG A 1 88 ? -4.860 -6.542 -10.518 1.00 94.12 88 ARG A O 1
ATOM 723 N N . ILE A 1 89 ? -5.427 -5.582 -8.572 1.00 93.88 89 ILE A N 1
ATOM 724 C CA . ILE A 1 89 ? -6.212 -6.691 -8.013 1.00 93.88 89 ILE A CA 1
ATOM 725 C C . ILE A 1 89 ? -7.695 -6.283 -8.036 1.00 93.88 89 ILE A C 1
ATOM 727 O O . ILE A 1 89 ? -7.985 -5.094 -7.864 1.00 93.88 89 ILE A O 1
ATOM 731 N N . PRO A 1 90 ? -8.648 -7.214 -8.245 1.00 93.62 90 PRO A N 1
ATOM 732 C CA . PRO A 1 90 ? -10.071 -6.893 -8.215 1.00 93.62 90 PRO A CA 1
ATOM 733 C C . PRO A 1 90 ? -10.490 -6.165 -6.932 1.00 93.62 90 PRO A C 1
ATOM 735 O O . PRO A 1 90 ? -10.076 -6.520 -5.826 1.00 93.62 90 PRO A O 1
ATOM 738 N N . GLU A 1 91 ? -11.337 -5.150 -7.084 1.00 94.00 91 GLU A N 1
ATOM 739 C CA . GLU A 1 91 ? -11.875 -4.389 -5.959 1.00 94.00 91 GLU A CA 1
ATOM 740 C C . GLU A 1 91 ? -12.933 -5.175 -5.169 1.00 94.00 91 GLU A C 1
ATOM 742 O O . GLU A 1 91 ? -13.487 -6.178 -5.626 1.00 94.00 91 GLU A O 1
ATOM 747 N N . ARG A 1 92 ? -13.236 -4.716 -3.947 1.00 93.31 92 ARG A N 1
ATOM 748 C CA . ARG A 1 92 ? -14.338 -5.285 -3.157 1.00 93.31 92 ARG A CA 1
ATOM 749 C C . ARG A 1 92 ? -15.669 -5.002 -3.859 1.00 93.31 92 ARG A C 1
ATOM 751 O O . ARG A 1 92 ? -15.912 -3.869 -4.255 1.00 93.31 92 ARG A O 1
ATOM 758 N N . VAL A 1 93 ? -16.556 -6.003 -3.910 1.00 91.38 93 VAL A N 1
ATOM 759 C CA . VAL A 1 93 ? -17.884 -5.929 -4.565 1.00 91.38 93 VAL A CA 1
ATOM 760 C C . VAL A 1 93 ? -18.713 -4.722 -4.100 1.00 91.38 93 VAL A C 1
ATOM 762 O O . VAL A 1 93 ? -19.439 -4.120 -4.883 1.00 91.38 93 VAL A O 1
ATOM 765 N N . VAL A 1 94 ? -18.600 -4.360 -2.820 1.00 92.50 94 VAL A N 1
ATOM 766 C CA . VAL A 1 94 ? -19.213 -3.165 -2.225 1.00 92.50 94 VAL A CA 1
ATOM 767 C C . VAL A 1 94 ? -18.187 -2.423 -1.371 1.00 92.50 94 VAL A C 1
ATOM 769 O O . VAL A 1 94 ? -17.213 -3.016 -0.905 1.00 92.50 94 VAL A O 1
ATOM 772 N N . HIS A 1 95 ? -18.410 -1.123 -1.152 1.00 92.75 95 HIS A N 1
ATOM 773 C CA . HIS A 1 95 ? -17.464 -0.231 -0.463 1.00 92.75 95 HIS A CA 1
ATOM 774 C C . HIS A 1 95 ? -16.064 -0.214 -1.108 1.00 92.75 95 HIS A C 1
ATOM 776 O O . HIS A 1 95 ? -15.049 -0.185 -0.412 1.00 92.75 95 HIS A O 1
ATOM 782 N N . ALA A 1 96 ? -16.011 -0.221 -2.446 1.00 88.00 96 ALA A N 1
ATOM 783 C CA . ALA A 1 96 ? -14.763 -0.174 -3.208 1.00 88.00 96 ALA A CA 1
ATOM 784 C C . ALA A 1 96 ? -13.918 1.073 -2.882 1.00 88.00 96 ALA A C 1
ATOM 786 O O . ALA A 1 96 ? -12.697 0.994 -2.768 1.00 88.00 96 ALA A O 1
ATOM 787 N N . ARG A 1 97 ? -14.572 2.219 -2.643 1.00 91.62 97 ARG A N 1
ATOM 788 C CA . ARG A 1 97 ? -13.914 3.460 -2.220 1.00 91.62 97 ARG A CA 1
ATOM 789 C C . ARG A 1 97 ? -13.961 3.614 -0.700 1.00 91.62 97 ARG A C 1
ATOM 791 O O . ARG A 1 97 ? -15.029 3.827 -0.131 1.00 91.62 97 ARG A O 1
ATOM 798 N N . GLY A 1 98 ? -12.795 3.584 -0.062 1.00 93.56 98 GLY A N 1
ATOM 799 C CA . GLY A 1 98 ? -12.638 3.818 1.372 1.00 93.56 98 GLY A CA 1
ATOM 800 C C . GLY A 1 98 ? -11.206 4.212 1.729 1.00 93.56 98 GLY A C 1
ATOM 801 O O . GLY A 1 98 ? -10.280 3.958 0.965 1.00 93.56 98 GLY A O 1
ATOM 802 N N . SER A 1 99 ? -11.038 4.841 2.890 1.00 94.69 99 SER A N 1
ATOM 803 C CA . SER A 1 99 ? -9.736 5.135 3.498 1.00 94.69 99 SER A CA 1
ATOM 804 C C . SER A 1 99 ? -9.719 4.570 4.918 1.00 94.69 99 SER A C 1
ATOM 806 O O . SER A 1 99 ? -10.770 4.498 5.557 1.00 94.69 99 SER A O 1
ATOM 808 N N . GLY A 1 100 ? -8.554 4.136 5.398 1.00 91.69 100 GLY A N 1
ATOM 809 C CA . GLY A 1 100 ? -8.395 3.501 6.705 1.00 91.69 100 GLY A CA 1
ATOM 810 C C . GLY A 1 100 ? -7.217 4.081 7.479 1.00 91.69 100 GLY A C 1
ATOM 811 O O . GLY A 1 100 ? -6.204 4.448 6.891 1.00 91.69 100 GLY A O 1
ATOM 812 N N . ALA A 1 101 ? -7.353 4.134 8.802 1.00 91.31 101 ALA A N 1
ATOM 813 C CA . ALA A 1 101 ? -6.293 4.509 9.730 1.00 91.31 101 ALA A CA 1
ATOM 814 C C . ALA A 1 101 ? -6.191 3.460 10.842 1.00 91.31 101 ALA A C 1
ATOM 816 O O . ALA A 1 101 ? -7.199 2.884 11.258 1.00 91.31 101 ALA A O 1
ATOM 817 N N . HIS A 1 102 ? -4.973 3.209 11.318 1.00 89.31 102 HIS A N 1
ATOM 818 C CA . HIS A 1 102 ? -4.758 2.373 12.494 1.00 89.31 102 HIS A CA 1
ATOM 819 C C . HIS A 1 102 ? -5.031 3.170 13.771 1.00 89.31 102 HIS A C 1
ATOM 821 O O . HIS A 1 102 ? -4.732 4.358 13.846 1.00 89.31 102 HIS A O 1
ATOM 827 N N . GLY A 1 103 ? -5.562 2.490 14.781 1.00 87.75 103 GLY A N 1
ATOM 828 C CA . GLY A 1 103 ? -5.818 3.055 16.096 1.00 87.75 103 GLY A CA 1
ATOM 829 C C . GLY A 1 103 ? -6.056 1.956 17.120 1.00 87.75 103 GLY A C 1
ATOM 830 O O . GLY A 1 103 ? -5.932 0.766 16.816 1.00 87.75 103 GLY A O 1
ATOM 831 N N . GLU A 1 104 ? -6.411 2.368 18.327 1.00 89.00 104 GLU A N 1
ATOM 832 C CA . GLU A 1 104 ? -6.731 1.477 19.434 1.00 89.00 104 GLU A CA 1
ATOM 833 C C . GLU A 1 104 ? -8.126 1.770 19.963 1.00 89.00 104 GLU A C 1
ATOM 835 O O . GLU A 1 104 ? -8.634 2.887 19.861 1.00 89.00 104 GLU A O 1
ATOM 840 N N . PHE A 1 105 ? -8.750 0.736 20.515 1.00 90.69 105 PHE A N 1
ATOM 841 C CA . PHE A 1 105 ? -10.033 0.838 21.183 1.00 90.69 105 PHE A CA 1
ATOM 842 C C . PHE A 1 105 ? -9.849 0.492 22.659 1.00 90.69 105 PHE A C 1
ATOM 844 O O . PHE A 1 105 ? -9.252 -0.536 22.976 1.00 90.69 105 PHE A O 1
ATOM 851 N N . GLN A 1 106 ? -10.407 1.324 23.537 1.00 90.62 106 GLN A N 1
ATOM 852 C CA . GLN A 1 106 ? -10.404 1.134 24.984 1.00 90.62 106 GLN A CA 1
ATOM 853 C C . GLN A 1 106 ? -11.834 1.281 25.511 1.00 90.62 106 GLN A C 1
ATOM 855 O O . GLN A 1 106 ? -12.532 2.243 25.180 1.00 90.62 106 GLN A O 1
ATOM 860 N N . VAL A 1 107 ? -12.287 0.315 26.314 1.00 92.94 107 VAL A N 1
ATOM 861 C CA . VAL A 1 107 ? -13.622 0.357 26.922 1.00 92.94 107 VAL A CA 1
ATOM 862 C C . VAL A 1 107 ? -13.616 1.287 28.138 1.00 92.94 107 VAL A C 1
ATOM 864 O O . VAL A 1 107 ? -12.662 1.311 28.904 1.00 92.94 107 VAL A O 1
ATOM 867 N N . TYR A 1 108 ? -14.692 2.046 28.356 1.00 91.12 108 TYR A N 1
ATOM 868 C CA . TYR A 1 108 ? -14.763 2.959 29.506 1.00 91.12 108 TYR A CA 1
ATOM 869 C C . TYR A 1 108 ? -14.962 2.240 30.846 1.00 91.12 108 TYR A C 1
ATOM 871 O O . TYR A 1 108 ? -14.456 2.684 31.873 1.00 91.12 108 TYR A O 1
ATOM 879 N N . LYS A 1 109 ? -15.760 1.166 30.854 1.00 90.62 109 LYS A N 1
ATOM 880 C CA . LYS A 1 109 ? -16.117 0.364 32.034 1.00 90.62 109 LYS A CA 1
ATOM 881 C C . LYS A 1 109 ? -16.305 -1.100 31.621 1.00 90.62 109 LYS A C 1
ATOM 883 O O . LYS A 1 109 ? -16.761 -1.332 30.500 1.00 90.62 109 LYS A O 1
ATOM 888 N N . PRO A 1 110 ? -16.019 -2.071 32.504 1.00 91.31 110 PRO A N 1
ATOM 889 C CA . PRO A 1 110 ? -16.227 -3.485 32.208 1.00 91.31 110 PRO A CA 1
ATOM 890 C C . PRO A 1 110 ? -17.711 -3.770 31.921 1.00 91.31 110 PRO A C 1
ATOM 892 O O . PRO A 1 110 ? -18.576 -3.442 32.731 1.00 91.31 110 PRO A O 1
ATOM 895 N N . MET A 1 111 ? -18.017 -4.396 30.780 1.00 88.69 111 MET A N 1
ATOM 896 C CA . MET A 1 111 ? -19.390 -4.761 30.376 1.00 88.69 111 MET A CA 1
ATOM 897 C C . MET A 1 111 ? -19.731 -6.234 30.670 1.00 88.69 111 MET A C 1
ATOM 899 O O . MET A 1 111 ? -20.534 -6.849 29.964 1.00 88.69 111 MET A O 1
ATOM 903 N N . ALA A 1 112 ? -19.126 -6.802 31.717 1.00 90.25 112 ALA A N 1
ATOM 904 C CA . ALA A 1 112 ? -19.228 -8.220 32.076 1.00 90.25 112 ALA A CA 1
ATOM 905 C C . ALA A 1 112 ? -20.672 -8.715 32.302 1.00 90.25 112 ALA A C 1
ATOM 907 O O . ALA A 1 112 ? -20.960 -9.889 32.082 1.00 90.25 112 ALA A O 1
ATOM 908 N N . GLU A 1 113 ? -21.581 -7.824 32.712 1.00 90.69 113 GLU A N 1
ATOM 909 C CA . GLU A 1 113 ? -23.005 -8.128 32.919 1.00 90.69 113 GLU A CA 1
ATOM 910 C C . GLU A 1 113 ? -23.723 -8.518 31.615 1.00 90.69 113 GLU A C 1
ATOM 912 O O . GLU A 1 113 ? -24.599 -9.380 31.622 1.00 90.69 113 GLU A O 1
ATOM 917 N N . PHE A 1 114 ? -23.323 -7.930 30.482 1.00 91.25 114 PHE A N 1
ATOM 918 C CA . PHE A 1 114 ? -24.012 -8.101 29.198 1.00 91.25 114 PHE A CA 1
ATOM 919 C C . PHE A 1 114 ? -23.263 -9.011 28.228 1.00 91.25 114 PHE A C 1
ATOM 921 O O . PHE A 1 114 ? -23.873 -9.668 27.386 1.00 91.25 114 PHE A O 1
ATOM 928 N N . THR A 1 115 ? -21.932 -9.038 28.301 1.00 92.56 115 THR A N 1
ATOM 929 C CA . THR A 1 115 ? -21.104 -9.760 27.336 1.00 92.56 115 THR A CA 1
ATOM 930 C C . THR A 1 115 ? -19.908 -10.420 27.996 1.00 92.56 115 THR A C 1
ATOM 932 O O . THR A 1 115 ? -19.329 -9.896 28.942 1.00 92.56 115 THR A O 1
ATOM 935 N N . LYS A 1 116 ? -19.497 -11.564 27.441 1.00 91.62 116 LYS A N 1
ATOM 936 C CA . LYS A 1 116 ? -18.239 -1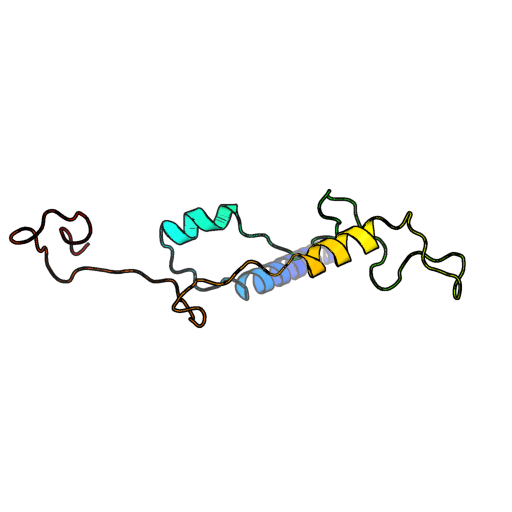2.257 27.768 1.00 91.62 116 LYS A CA 1
ATOM 937 C C . LYS A 1 116 ? -17.134 -11.965 26.746 1.00 91.62 116 LYS A C 1
ATOM 939 O O . LYS A 1 116 ? -16.093 -12.618 26.749 1.00 91.62 116 LYS A O 1
ATOM 944 N N . ALA A 1 117 ? -17.359 -11.015 25.834 1.00 92.88 117 ALA A N 1
ATOM 945 C CA . ALA A 1 117 ? -16.365 -10.614 24.846 1.00 92.88 117 ALA A CA 1
ATOM 946 C C . ALA A 1 117 ? -15.127 -10.038 25.546 1.00 92.88 117 ALA A C 1
ATOM 948 O O . ALA A 1 117 ? -15.234 -9.085 26.316 1.00 92.88 117 ALA A O 1
ATOM 949 N N . LYS A 1 118 ? -13.953 -10.615 25.265 1.00 90.44 118 LYS A N 1
ATOM 950 C CA . LYS A 1 118 ? -12.699 -10.330 25.981 1.00 90.44 118 LYS A CA 1
ATOM 951 C C . LYS A 1 118 ? -12.278 -8.855 25.929 1.00 90.44 118 LYS A C 1
ATOM 953 O O . LYS A 1 118 ? -11.815 -8.333 26.931 1.00 90.44 118 LYS A O 1
ATOM 958 N N . PHE A 1 119 ? -12.469 -8.179 24.795 1.00 90.25 119 PHE A N 1
ATOM 959 C CA . PHE A 1 119 ? -12.046 -6.782 24.596 1.00 90.25 119 PHE A CA 1
ATOM 960 C C . PHE A 1 119 ? -12.928 -5.738 25.313 1.00 90.25 119 PHE A C 1
ATOM 962 O O . PHE A 1 119 ? -12.633 -4.552 25.249 1.00 90.25 119 PHE A O 1
ATOM 969 N N . LEU A 1 120 ? -14.012 -6.167 25.974 1.00 92.50 120 LEU A N 1
ATOM 970 C CA . LEU A 1 120 ? -14.943 -5.304 26.720 1.00 92.50 120 LEU A CA 1
ATOM 971 C C . LEU A 1 120 ? -14.926 -5.570 28.235 1.00 92.50 120 LEU A C 1
ATOM 973 O O . LEU A 1 120 ? -15.755 -5.021 28.962 1.00 92.50 120 LEU A O 1
ATOM 977 N N . GLN A 1 121 ? -14.033 -6.443 28.710 1.00 88.50 121 GLN A N 1
ATOM 978 C CA . GLN A 1 121 ? -13.974 -6.831 30.123 1.00 88.50 121 GLN A CA 1
ATOM 979 C C . GLN A 1 121 ? -13.101 -5.915 30.969 1.00 88.50 121 GLN A C 1
ATOM 981 O O . GLN A 1 121 ? -13.330 -5.852 32.168 1.00 88.50 121 GLN A O 1
ATOM 986 N N . ASP A 1 122 ? -12.115 -5.242 30.380 1.00 86.19 122 ASP A N 1
ATOM 987 C CA . ASP A 1 122 ? -11.123 -4.488 31.139 1.00 86.19 122 ASP A CA 1
ATOM 988 C C . ASP A 1 122 ? -10.872 -3.114 30.505 1.00 86.19 122 ASP A C 1
ATOM 990 O O . ASP A 1 122 ? -10.529 -3.058 29.319 1.00 86.19 122 ASP A O 1
ATOM 994 N N . PRO A 1 123 ? -11.084 -2.011 31.247 1.00 79.38 123 PRO A N 1
ATOM 995 C CA . PRO A 1 123 ? -10.701 -0.675 30.816 1.00 79.38 123 PRO A CA 1
ATOM 996 C C . PRO A 1 123 ? -9.189 -0.471 30.671 1.00 79.38 123 PRO A C 1
ATOM 998 O O . PRO A 1 123 ? -8.824 0.463 29.963 1.00 79.38 123 PRO A O 1
ATOM 1001 N N . ALA A 1 124 ? -8.321 -1.274 31.304 1.00 62.53 124 ALA A N 1
ATOM 1002 C CA . ALA A 1 124 ? -6.862 -1.216 31.118 1.00 62.53 124 ALA A CA 1
ATOM 1003 C C . ALA A 1 124 ? -6.155 -2.493 31.601 1.00 62.53 124 ALA A C 1
ATOM 1005 O O . ALA A 1 124 ? -6.073 -2.681 32.834 1.00 62.53 124 ALA A O 1
#

pLDDT: mean 83.49, std 13.12, range [41.41, 95.62]